Protein AF-A0A3C0MFM3-F1 (afdb_monomer_lite)

pLDDT: mean 84.11, std 14.77, range [36.75, 97.44]

Secondary structure (DSSP, 8-state):
-HHHHHHHHHS-TTTHHHHHHHHHHHHIIIIIIIHHHHHHHHHHHHHHTT-HHHHHHSS--HHHHHHHHHHHHHHHHHHHHHHHHHHHHHHHHHHH-HHHHHHHHHHHHHHHHHHHHHHHHHHHHHHHTTGGGTHHHHHHHHHH--

Radius of gyration: 18.44 Å; chains: 1; bounding box: 44×34×50 Å

Sequence (146 aa):
GLLFLTAAAVAPTEELRAVAITAETVFYVLVVLWGTRNAASSVVDEIRDRTWDLQRLSAITPWEMVWGKLLGSTSCVWFGGLICLVPITMHALADRGAGAAGLQLAYFLSVGLIAQSVSLWTSLVAVRRRVFQSRLGAFAFQLFGI

Structure (mmCIF, N/CA/C/O backbone):
data_AF-A0A3C0MFM3-F1
#
_entry.id   AF-A0A3C0MFM3-F1
#
loop_
_atom_site.group_PDB
_atom_site.id
_atom_site.type_symbol
_atom_site.label_atom_id
_atom_site.label_alt_id
_atom_site.label_comp_id
_atom_site.label_asym_id
_atom_site.label_entity_id
_atom_site.label_seq_id
_atom_site.pdbx_PDB_ins_code
_atom_site.Cartn_x
_atom_site.Cartn_y
_atom_site.Cartn_z
_atom_site.occupancy
_atom_site.B_iso_or_equiv
_atom_site.auth_seq_id
_atom_site.auth_comp_id
_atom_site.auth_asym_id
_atom_site.auth_atom_id
_atom_site.pdbx_PDB_model_num
ATOM 1 N N . GLY A 1 1 ? 15.318 -7.143 -0.965 1.00 57.38 1 GLY A N 1
ATOM 2 C CA . GLY A 1 1 ? 15.613 -5.699 -1.041 1.00 57.38 1 GLY A CA 1
ATOM 3 C C . GLY A 1 1 ? 16.824 -5.446 -1.915 1.00 57.38 1 GLY A C 1
ATOM 4 O O . GLY A 1 1 ? 16.653 -5.235 -3.104 1.00 57.38 1 GLY A O 1
ATOM 5 N N . LEU A 1 2 ? 18.032 -5.565 -1.354 1.00 58.81 2 LEU A N 1
ATOM 6 C CA . LEU A 1 2 ? 19.302 -5.357 -2.070 1.00 58.81 2 LEU A CA 1
ATOM 7 C C . LEU A 1 2 ? 19.437 -6.174 -3.363 1.00 58.81 2 LEU A C 1
ATOM 9 O O . LEU A 1 2 ? 19.798 -5.598 -4.375 1.00 58.81 2 LEU A O 1
ATOM 13 N N . LEU A 1 3 ? 19.038 -7.451 -3.366 1.00 63.38 3 LEU A N 1
ATOM 14 C CA . LEU A 1 3 ? 19.090 -8.305 -4.564 1.00 63.38 3 LEU A CA 1
ATOM 15 C C . LEU A 1 3 ? 18.274 -7.766 -5.753 1.00 63.38 3 LEU A C 1
ATOM 17 O O . LEU A 1 3 ? 18.712 -7.887 -6.889 1.00 63.38 3 LEU A O 1
ATOM 21 N N . PHE A 1 4 ? 17.114 -7.148 -5.506 1.00 62.88 4 PHE A N 1
ATOM 22 C CA . PHE A 1 4 ? 16.300 -6.547 -6.570 1.00 62.88 4 PHE A CA 1
ATOM 23 C C . PHE A 1 4 ? 16.921 -5.252 -7.094 1.00 62.88 4 PHE A C 1
ATOM 25 O O . PHE A 1 4 ? 16.883 -5.005 -8.293 1.00 62.88 4 PHE A O 1
ATOM 32 N N . LEU A 1 5 ? 17.522 -4.450 -6.210 1.00 62.47 5 LEU A N 1
ATOM 33 C CA . LEU A 1 5 ? 18.212 -3.217 -6.596 1.00 62.47 5 LEU A CA 1
ATOM 34 C C . LEU A 1 5 ? 19.488 -3.518 -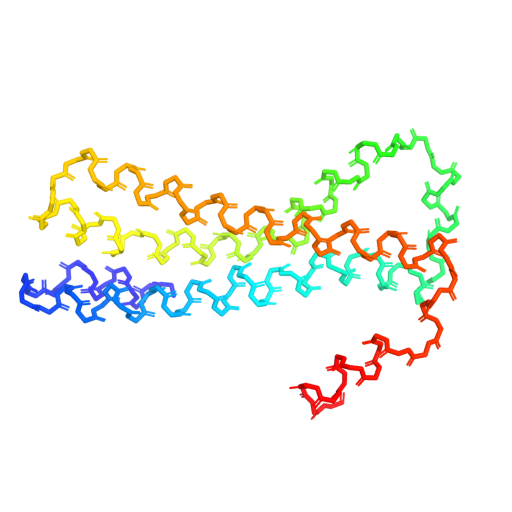7.389 1.00 62.47 5 LEU A C 1
ATOM 36 O O . LEU A 1 5 ? 19.743 -2.874 -8.399 1.00 62.47 5 LEU A O 1
ATOM 40 N N . THR A 1 6 ? 20.260 -4.526 -6.979 1.00 65.88 6 THR A N 1
ATOM 41 C CA . THR A 1 6 ? 21.453 -4.961 -7.714 1.00 65.88 6 THR A CA 1
ATOM 42 C C . THR A 1 6 ? 21.085 -5.639 -9.028 1.00 65.88 6 THR A C 1
ATOM 44 O O . THR A 1 6 ? 21.738 -5.380 -10.029 1.00 65.88 6 THR A O 1
ATOM 47 N N . ALA A 1 7 ? 20.020 -6.449 -9.062 1.00 61.69 7 ALA A N 1
ATOM 48 C CA . ALA A 1 7 ? 19.532 -7.041 -10.306 1.00 61.69 7 ALA A CA 1
ATOM 49 C C . ALA A 1 7 ? 19.051 -5.962 -11.286 1.00 61.69 7 ALA A C 1
ATOM 51 O O . ALA A 1 7 ? 19.423 -5.999 -12.448 1.00 61.69 7 ALA A O 1
ATOM 52 N N . ALA A 1 8 ? 18.301 -4.958 -10.823 1.00 59.72 8 ALA A N 1
ATOM 53 C CA . ALA A 1 8 ? 17.854 -3.853 -11.671 1.00 59.72 8 ALA A CA 1
ATOM 54 C C . ALA A 1 8 ? 19.010 -2.973 -12.180 1.00 59.72 8 ALA A C 1
ATOM 56 O O . ALA A 1 8 ? 18.942 -2.467 -13.294 1.00 59.72 8 ALA A O 1
ATOM 57 N N . ALA A 1 9 ? 20.064 -2.791 -11.378 1.00 62.34 9 ALA A N 1
ATOM 58 C CA . ALA A 1 9 ? 21.222 -1.980 -11.753 1.00 62.34 9 ALA A CA 1
ATOM 59 C C . ALA A 1 9 ? 22.195 -2.694 -12.710 1.00 62.34 9 ALA A C 1
ATOM 61 O O . ALA A 1 9 ? 22.923 -2.026 -13.438 1.00 62.34 9 ALA A O 1
ATOM 62 N N . VAL A 1 10 ? 22.237 -4.031 -12.682 1.00 67.50 10 VAL A N 1
ATOM 63 C CA . VAL A 1 10 ? 23.201 -4.846 -13.446 1.00 67.50 10 VAL A CA 1
ATOM 64 C C . VAL A 1 10 ? 22.557 -5.526 -14.662 1.00 67.50 10 VAL A C 1
ATOM 66 O O . VAL A 1 10 ? 23.272 -5.910 -15.585 1.00 67.50 10 VAL A O 1
ATOM 69 N N . ALA A 1 11 ? 21.227 -5.665 -14.695 1.00 61.78 11 ALA A N 1
ATOM 70 C CA . ALA A 1 11 ? 20.529 -6.347 -15.780 1.00 61.78 11 ALA A CA 1
ATOM 71 C C . ALA A 1 11 ? 20.715 -5.624 -17.131 1.00 61.78 11 ALA A C 1
ATOM 73 O O . ALA A 1 11 ? 20.470 -4.416 -17.222 1.00 61.78 11 ALA A O 1
ATOM 74 N N . PRO A 1 12 ? 21.072 -6.355 -18.206 1.00 62.81 12 PRO A N 1
ATOM 75 C CA . PRO A 1 12 ? 20.933 -5.855 -19.569 1.00 62.81 12 PRO A CA 1
ATOM 76 C C . PRO A 1 12 ? 19.479 -5.432 -19.830 1.00 62.81 12 PRO A C 1
ATOM 78 O O . PRO A 1 12 ? 18.548 -5.997 -19.254 1.00 62.81 12 PRO A O 1
ATOM 81 N N . THR A 1 13 ? 19.256 -4.476 -20.735 1.00 62.38 13 THR A N 1
ATOM 82 C CA . THR A 1 13 ? 17.913 -3.943 -21.052 1.00 62.38 13 THR A CA 1
ATOM 83 C C . THR A 1 13 ? 16.890 -5.025 -21.425 1.00 62.38 13 THR A C 1
ATOM 85 O O . THR A 1 13 ? 15.711 -4.876 -21.112 1.00 62.38 13 THR A O 1
ATOM 88 N N . GLU A 1 14 ? 17.340 -6.137 -22.014 1.00 64.56 14 GLU A N 1
ATOM 89 C CA . GLU A 1 14 ? 16.518 -7.306 -22.369 1.00 64.56 14 GLU A CA 1
ATOM 90 C C . GLU A 1 14 ? 15.986 -8.083 -21.144 1.00 64.56 14 GLU A C 1
ATOM 92 O O . GLU A 1 14 ? 14.889 -8.641 -21.182 1.00 64.56 14 GLU A O 1
ATOM 97 N N . GLU A 1 15 ? 16.712 -8.090 -20.021 1.00 74.44 15 GLU A N 1
ATOM 98 C CA . GLU A 1 15 ? 16.324 -8.818 -18.800 1.00 74.44 15 GLU A CA 1
ATOM 99 C C . GLU A 1 15 ? 15.494 -7.965 -17.824 1.00 74.44 15 GLU A C 1
ATOM 101 O O . GLU A 1 15 ? 14.827 -8.498 -16.930 1.00 74.44 15 GLU A O 1
ATOM 106 N N . LEU A 1 16 ? 15.452 -6.642 -18.024 1.00 79.00 16 LEU A N 1
ATOM 107 C CA . LEU A 1 16 ? 14.724 -5.703 -17.162 1.00 79.00 16 LEU A CA 1
ATOM 108 C C . LEU A 1 16 ? 13.225 -6.034 -17.065 1.00 79.00 16 LEU A C 1
ATOM 110 O O . LEU A 1 16 ? 12.618 -5.897 -16.001 1.00 79.00 16 LEU A O 1
ATOM 114 N N . ARG A 1 17 ? 12.631 -6.537 -18.154 1.00 83.94 17 ARG A N 1
ATOM 115 C CA . ARG A 1 17 ? 11.227 -6.973 -18.183 1.00 83.94 17 ARG A CA 1
ATOM 116 C C . ARG A 1 17 ? 10.965 -8.148 -17.235 1.00 83.94 17 ARG A C 1
ATOM 118 O O . ARG A 1 17 ? 9.951 -8.153 -16.539 1.00 83.94 17 ARG A O 1
ATOM 125 N N . ALA A 1 18 ? 11.862 -9.134 -17.180 1.00 85.88 18 ALA A N 1
ATOM 126 C CA . ALA A 1 18 ? 11.711 -10.294 -16.298 1.00 85.88 18 ALA A CA 1
ATOM 127 C C . ALA A 1 18 ? 11.816 -9.891 -14.816 1.00 85.88 18 ALA A C 1
ATOM 129 O O . ALA A 1 18 ? 11.026 -10.345 -13.978 1.00 85.88 18 ALA A O 1
ATOM 130 N N . VAL A 1 19 ? 12.738 -8.974 -14.503 1.00 87.56 19 VAL A N 1
ATOM 131 C CA . VAL A 1 19 ? 12.883 -8.398 -13.159 1.00 87.56 19 VAL A CA 1
ATOM 132 C C . VAL A 1 19 ? 11.627 -7.616 -12.762 1.00 87.56 19 VAL A C 1
ATOM 134 O O . VAL A 1 19 ? 11.147 -7.782 -11.642 1.00 87.56 19 VAL A O 1
ATOM 137 N N . ALA A 1 20 ? 11.051 -6.823 -13.673 1.00 88.81 20 ALA A N 1
ATOM 138 C CA . ALA A 1 20 ? 9.833 -6.053 -13.417 1.00 88.81 20 ALA A CA 1
ATOM 139 C C . ALA A 1 20 ? 8.614 -6.943 -13.116 1.00 88.81 20 ALA A C 1
ATOM 141 O O . ALA A 1 20 ? 7.922 -6.697 -12.132 1.00 88.81 20 ALA A O 1
ATOM 142 N N . ILE A 1 21 ? 8.388 -8.015 -13.888 1.00 88.62 21 ILE A N 1
ATOM 143 C CA . ILE A 1 21 ? 7.281 -8.968 -13.652 1.00 88.62 21 ILE A CA 1
ATOM 144 C C . ILE A 1 21 ? 7.430 -9.661 -12.290 1.00 88.62 21 ILE A C 1
ATOM 146 O O . ILE A 1 21 ? 6.467 -9.823 -11.532 1.00 88.62 21 ILE A O 1
ATOM 150 N N . THR A 1 22 ? 8.659 -10.057 -11.953 1.00 89.69 22 THR A N 1
ATOM 151 C CA . THR A 1 22 ? 8.949 -10.677 -10.656 1.00 89.69 22 THR A CA 1
ATOM 152 C C . THR A 1 22 ? 8.709 -9.681 -9.520 1.00 89.69 22 THR A C 1
ATOM 154 O O . THR A 1 22 ? 8.071 -10.020 -8.524 1.00 89.69 22 THR A O 1
ATOM 157 N N . ALA A 1 23 ? 9.163 -8.435 -9.679 1.00 91.56 23 ALA A N 1
ATOM 158 C CA . ALA A 1 23 ? 8.952 -7.369 -8.705 1.00 91.56 23 ALA A CA 1
ATOM 159 C C . ALA A 1 23 ? 7.467 -7.026 -8.527 1.00 91.56 23 ALA A C 1
ATOM 161 O O . ALA A 1 23 ? 7.035 -6.807 -7.400 1.00 91.56 23 ALA A O 1
ATOM 162 N N . GLU A 1 24 ? 6.673 -7.035 -9.598 1.00 93.75 24 GLU A N 1
ATOM 163 C CA . GLU A 1 24 ? 5.220 -6.842 -9.546 1.00 93.75 24 GLU A CA 1
ATOM 164 C C . GLU A 1 24 ? 4.536 -7.953 -8.742 1.00 93.75 24 GLU A C 1
ATOM 166 O O . GLU A 1 24 ? 3.739 -7.681 -7.843 1.00 93.75 24 GLU A O 1
ATOM 171 N N . THR A 1 25 ? 4.910 -9.209 -8.990 1.00 92.06 25 THR A N 1
ATOM 172 C CA . THR A 1 25 ? 4.381 -10.357 -8.238 1.00 92.06 25 THR A CA 1
ATOM 173 C C . THR A 1 25 ? 4.717 -10.239 -6.750 1.00 92.06 25 THR A C 1
ATOM 175 O O . THR A 1 25 ? 3.847 -10.388 -5.889 1.00 92.06 25 THR A O 1
ATOM 178 N N . VAL A 1 26 ? 5.972 -9.909 -6.431 1.00 92.19 26 VAL A N 1
ATOM 179 C CA . VAL A 1 26 ? 6.417 -9.696 -5.047 1.00 92.19 26 VAL A CA 1
ATOM 180 C C . VAL A 1 26 ? 5.710 -8.494 -4.415 1.00 92.19 26 VAL A C 1
ATOM 182 O O . VAL A 1 26 ? 5.319 -8.570 -3.251 1.00 92.19 26 VAL A O 1
ATOM 185 N N . PHE A 1 27 ? 5.478 -7.414 -5.165 1.00 94.56 27 PHE A N 1
ATOM 186 C CA . PHE A 1 27 ? 4.724 -6.252 -4.696 1.00 94.56 27 PHE A CA 1
ATOM 187 C C . PHE A 1 27 ? 3.299 -6.641 -4.302 1.00 94.56 27 PHE A C 1
ATOM 189 O O . PHE A 1 27 ? 2.855 -6.276 -3.217 1.00 94.56 27 PHE A O 1
ATOM 196 N N . TYR A 1 28 ? 2.591 -7.418 -5.125 1.00 93.75 28 TYR A N 1
ATOM 197 C CA . TYR A 1 28 ? 1.245 -7.882 -4.786 1.00 93.75 28 TYR A CA 1
ATOM 198 C C . TYR A 1 28 ? 1.233 -8.760 -3.529 1.00 93.75 28 TYR A C 1
ATOM 200 O O . TYR A 1 28 ? 0.405 -8.556 -2.639 1.00 93.75 28 TYR A O 1
ATOM 208 N N . VAL A 1 29 ? 2.179 -9.691 -3.401 1.00 90.62 29 VAL A N 1
ATOM 209 C CA . VAL A 1 29 ? 2.274 -10.550 -2.211 1.00 90.62 29 VAL A CA 1
ATOM 210 C C . VAL A 1 29 ? 2.579 -9.731 -0.952 1.00 90.62 29 VAL A C 1
ATOM 212 O O . VAL A 1 29 ? 1.942 -9.925 0.081 1.00 90.62 29 VAL A O 1
ATOM 215 N N . LEU A 1 30 ? 3.520 -8.790 -1.021 1.00 93.12 30 LEU A N 1
ATOM 216 C CA . LEU A 1 30 ? 3.891 -7.972 0.131 1.00 93.12 30 LEU A CA 1
ATOM 217 C C . LEU A 1 30 ? 2.834 -6.907 0.432 1.00 93.12 30 LEU A C 1
ATOM 219 O O . LEU A 1 30 ? 2.251 -6.896 1.508 1.00 93.12 30 LEU A O 1
ATOM 223 N N . VAL A 1 31 ? 2.571 -5.997 -0.500 1.00 95.12 31 VAL A N 1
ATOM 224 C CA . VAL A 1 31 ? 1.768 -4.793 -0.248 1.00 95.12 31 VAL A CA 1
ATOM 225 C C . VAL A 1 31 ? 0.285 -5.098 -0.149 1.00 95.12 31 VAL A C 1
ATOM 227 O O . VAL A 1 31 ? -0.384 -4.555 0.734 1.00 95.12 31 VAL A O 1
ATOM 230 N N . VAL A 1 32 ? -0.228 -5.977 -1.010 1.00 92.44 32 VAL A N 1
ATOM 231 C CA . VAL A 1 32 ? -1.650 -6.322 -1.004 1.00 92.44 32 VAL A CA 1
ATOM 232 C C . VAL A 1 32 ? -1.907 -7.442 -0.008 1.00 92.44 32 VAL A C 1
ATOM 234 O O . VAL A 1 32 ? -2.617 -7.222 0.966 1.00 92.44 32 VAL A O 1
ATOM 237 N N . LEU A 1 33 ? -1.312 -8.621 -0.177 1.00 89.44 33 LEU A N 1
ATOM 238 C CA . LEU A 1 33 ? -1.651 -9.767 0.672 1.00 89.44 33 LEU A CA 1
ATOM 239 C C . LEU A 1 33 ? -1.119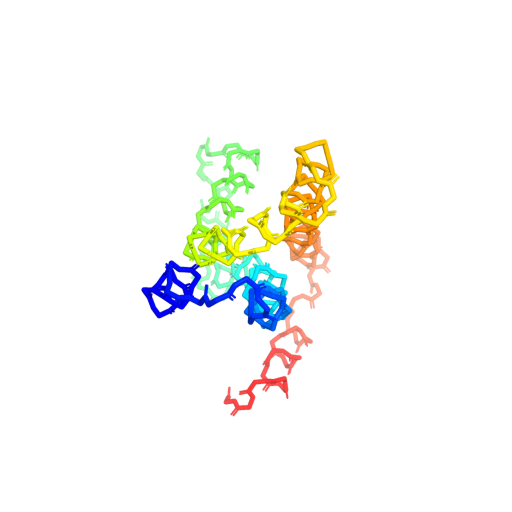 -9.612 2.107 1.00 89.44 33 LEU A C 1
ATOM 241 O O . LEU A 1 33 ? -1.890 -9.709 3.062 1.00 89.44 33 LEU A O 1
ATOM 245 N N . TRP A 1 34 ? 0.167 -9.311 2.288 1.00 91.62 34 TRP A N 1
ATOM 246 C CA . TRP A 1 34 ? 0.730 -9.144 3.633 1.00 91.62 34 TRP A CA 1
ATOM 247 C C . TRP A 1 34 ? 0.332 -7.809 4.281 1.00 91.62 34 TRP A C 1
ATOM 249 O O . TRP A 1 34 ? 0.013 -7.759 5.468 1.00 91.62 34 TRP A O 1
ATOM 259 N N . GLY A 1 35 ? 0.272 -6.723 3.508 1.00 93.69 35 GLY A N 1
ATOM 260 C CA . GLY A 1 35 ? -0.149 -5.411 4.003 1.00 93.69 35 GLY A CA 1
ATOM 261 C C . GLY A 1 35 ? -1.592 -5.400 4.507 1.00 93.69 35 GLY A C 1
ATOM 262 O O . GLY A 1 35 ? -1.858 -4.863 5.582 1.00 93.69 35 GLY A O 1
ATOM 263 N N . THR A 1 36 ? -2.526 -6.032 3.787 1.00 93.50 36 THR A N 1
ATOM 264 C CA . THR A 1 36 ? -3.919 -6.154 4.254 1.00 93.50 36 THR A CA 1
ATOM 265 C C . THR A 1 36 ? -4.021 -6.978 5.530 1.00 93.50 36 THR A C 1
ATOM 267 O O . THR A 1 36 ? -4.766 -6.586 6.431 1.00 93.50 36 THR A O 1
ATOM 270 N N . ARG A 1 37 ? -3.246 -8.065 5.648 1.00 90.88 37 ARG A N 1
ATOM 271 C CA . ARG A 1 37 ? -3.145 -8.856 6.881 1.00 90.88 37 ARG A CA 1
ATOM 272 C C . ARG A 1 37 ? -2.680 -7.993 8.052 1.00 90.88 37 ARG A C 1
ATOM 274 O O . ARG A 1 37 ? -3.365 -7.962 9.067 1.00 90.88 37 ARG A O 1
ATOM 281 N N . ASN A 1 38 ? -1.579 -7.256 7.904 1.00 92.44 38 ASN A N 1
ATOM 282 C CA . ASN A 1 38 ? -1.059 -6.385 8.962 1.00 92.44 38 ASN A CA 1
ATOM 283 C C . ASN A 1 38 ? -2.071 -5.309 9.385 1.00 92.44 38 ASN A C 1
ATOM 285 O O . ASN A 1 38 ? -2.283 -5.092 10.581 1.00 92.44 38 ASN A O 1
ATOM 289 N N . ALA A 1 39 ? -2.728 -4.672 8.410 1.00 93.44 39 ALA A N 1
ATOM 290 C CA . ALA A 1 39 ? -3.740 -3.656 8.669 1.00 93.44 39 ALA A CA 1
ATOM 291 C C . ALA A 1 39 ? -4.924 -4.229 9.466 1.00 93.44 39 ALA A C 1
ATOM 293 O O . ALA A 1 39 ? -5.343 -3.627 10.456 1.00 93.44 39 ALA A O 1
ATOM 294 N N . ALA A 1 40 ? -5.417 -5.419 9.102 1.00 90.94 40 ALA A N 1
ATOM 295 C CA . ALA A 1 40 ? -6.446 -6.110 9.876 1.00 90.94 40 ALA A CA 1
ATOM 296 C C . ALA A 1 40 ? -5.941 -6.448 11.286 1.00 90.94 40 ALA A C 1
ATOM 298 O O . ALA A 1 40 ? -6.574 -6.049 12.267 1.00 90.94 40 ALA A O 1
ATOM 299 N N . SER A 1 41 ? -4.792 -7.126 11.385 1.00 90.25 41 SER A N 1
ATOM 300 C CA . SER A 1 41 ? -4.187 -7.605 12.634 1.00 90.25 41 SER A CA 1
ATOM 301 C C . SER A 1 41 ? -3.993 -6.507 13.679 1.00 90.25 41 SER A C 1
ATOM 303 O O . SER A 1 41 ? -4.253 -6.751 14.850 1.00 90.25 41 SER A O 1
ATOM 305 N N . SER A 1 42 ? -3.689 -5.270 13.271 1.00 91.88 42 SER A N 1
ATOM 306 C CA . SER A 1 42 ? -3.563 -4.119 14.184 1.00 91.88 42 SER A CA 1
ATOM 307 C C . SER A 1 42 ? -4.799 -3.834 15.055 1.00 91.88 42 SER A C 1
ATOM 309 O O . SER A 1 42 ? -4.709 -3.163 16.083 1.00 91.88 42 SER A O 1
ATOM 311 N N . VAL A 1 43 ? -5.976 -4.304 14.638 1.00 90.56 43 VAL A N 1
ATOM 312 C CA . VAL A 1 43 ? -7.228 -4.227 15.404 1.00 90.56 43 VAL A CA 1
ATOM 313 C C . VAL A 1 43 ? -7.505 -5.549 16.114 1.00 90.56 43 VAL A C 1
ATOM 315 O O . VAL A 1 43 ? -7.931 -5.554 17.266 1.00 90.56 43 VAL A O 1
ATOM 318 N N . VAL A 1 44 ? -7.253 -6.668 15.434 1.00 86.38 44 VAL A N 1
ATOM 319 C CA . VAL A 1 44 ? -7.473 -8.022 15.962 1.00 86.38 44 VAL A CA 1
ATOM 320 C C . VAL A 1 44 ? -6.646 -8.292 17.209 1.00 86.38 44 VAL A C 1
ATOM 322 O O . VAL A 1 44 ? -7.188 -8.747 18.216 1.00 86.38 44 VAL A O 1
ATOM 325 N N . ASP A 1 45 ? -5.347 -8.019 17.129 1.00 86.50 45 ASP A N 1
ATOM 326 C CA . ASP A 1 45 ? -4.396 -8.312 18.194 1.00 86.50 45 ASP A CA 1
ATOM 327 C C . ASP A 1 45 ? -4.730 -7.482 19.432 1.00 86.50 45 ASP A C 1
ATOM 329 O O . ASP A 1 45 ? -4.731 -7.992 20.544 1.00 86.50 45 ASP A O 1
ATOM 333 N N . GLU A 1 46 ? -5.181 -6.244 19.243 1.00 89.31 46 GLU A N 1
ATOM 334 C CA . GLU A 1 46 ? -5.597 -5.382 20.346 1.00 89.31 46 GLU A CA 1
ATOM 335 C C . GLU A 1 46 ? -6.849 -5.884 21.083 1.00 89.31 46 GLU A C 1
ATOM 337 O O . GLU A 1 46 ? -6.993 -5.752 22.300 1.00 89.31 46 GLU A O 1
ATOM 342 N N . ILE A 1 47 ? -7.778 -6.494 20.350 1.00 87.62 47 ILE A N 1
ATOM 343 C CA . ILE A 1 47 ? -8.970 -7.101 20.947 1.00 87.62 47 ILE A CA 1
ATOM 344 C C . ILE A 1 47 ? -8.603 -8.382 21.675 1.00 87.62 47 ILE A C 1
ATOM 346 O O . ILE A 1 47 ? -9.089 -8.616 22.783 1.00 87.62 47 ILE A O 1
ATOM 350 N N . ARG A 1 48 ? -7.740 -9.201 21.064 1.00 84.44 48 ARG A N 1
ATOM 351 C CA . ARG A 1 48 ? -7.210 -10.416 21.686 1.00 84.44 48 ARG A CA 1
ATOM 352 C C . ARG A 1 48 ? -6.504 -10.086 23.000 1.00 84.44 48 ARG A C 1
ATOM 354 O O . ARG A 1 48 ? -6.729 -10.769 23.996 1.00 84.44 48 ARG A O 1
ATOM 361 N N . ASP A 1 49 ? -5.742 -8.999 23.010 1.00 88.25 49 ASP A N 1
ATOM 362 C CA . ASP A 1 49 ? -4.929 -8.565 24.142 1.00 88.25 49 ASP A CA 1
ATOM 36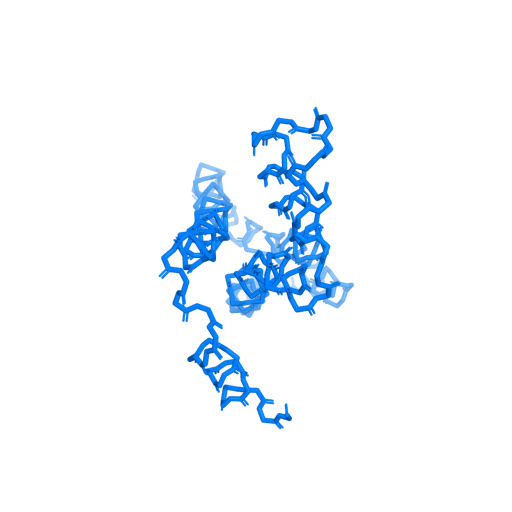3 C C . ASP A 1 49 ? -5.717 -7.670 25.131 1.00 88.25 49 ASP A C 1
ATOM 365 O O . ASP A 1 49 ? -5.160 -7.180 26.111 1.00 88.25 49 ASP A O 1
ATOM 369 N N . ARG A 1 50 ? -7.038 -7.498 24.926 1.00 87.06 50 ARG A N 1
ATOM 370 C CA . ARG A 1 50 ? -7.973 -6.715 25.771 1.00 87.06 50 ARG A CA 1
ATOM 371 C C . ARG A 1 50 ? -7.587 -5.243 25.961 1.00 87.06 50 ARG A C 1
ATOM 373 O O . ARG A 1 50 ? -8.029 -4.597 26.910 1.00 87.06 50 ARG A O 1
ATOM 380 N N . THR A 1 51 ? -6.803 -4.693 25.047 1.00 90.00 51 THR A N 1
ATOM 381 C CA . THR A 1 51 ? -6.349 -3.298 25.076 1.00 90.00 51 THR A CA 1
ATOM 382 C C . THR A 1 51 ? -7.289 -2.356 24.321 1.00 90.00 51 THR A C 1
ATOM 384 O O . THR A 1 51 ? -7.240 -1.147 24.527 1.00 90.00 51 THR A O 1
ATOM 387 N N . TRP A 1 52 ? -8.248 -2.901 23.568 1.00 85.88 52 TRP A N 1
ATOM 388 C CA . TRP A 1 52 ? -9.241 -2.122 22.823 1.00 85.88 52 TRP A CA 1
ATOM 389 C C . TRP A 1 52 ? -10.055 -1.150 23.696 1.00 85.88 52 TRP A C 1
ATOM 391 O O . TRP A 1 52 ? -10.317 -0.012 23.301 1.00 85.88 52 TRP A O 1
ATOM 401 N N . ASP A 1 53 ? -10.453 -1.566 24.902 1.00 86.94 53 ASP A N 1
ATOM 402 C CA . ASP A 1 53 ? -11.210 -0.692 25.806 1.00 86.94 53 ASP A CA 1
ATOM 403 C C . ASP A 1 53 ? -10.336 0.431 26.386 1.00 86.94 53 ASP A C 1
ATOM 405 O O . ASP A 1 53 ? -10.829 1.541 26.582 1.00 86.94 53 ASP A O 1
ATOM 409 N N . LEU A 1 54 ? -9.029 0.197 26.563 1.00 87.44 54 LEU A N 1
ATOM 410 C CA . LEU A 1 54 ? -8.071 1.244 26.936 1.00 87.44 54 LEU A CA 1
ATOM 411 C C . LEU A 1 54 ? -7.923 2.280 25.817 1.00 87.44 54 LEU A C 1
ATOM 413 O O . LEU A 1 54 ? -7.912 3.475 26.105 1.00 87.44 54 LEU A O 1
ATOM 417 N N . GLN A 1 55 ? -7.892 1.858 24.549 1.00 86.81 55 GLN A N 1
ATOM 418 C CA . GLN A 1 55 ? -7.886 2.793 23.418 1.00 86.81 55 GLN A CA 1
ATOM 419 C C . GLN A 1 55 ? -9.120 3.698 23.419 1.00 86.81 55 GLN A C 1
ATOM 421 O O . GLN A 1 55 ? -9.003 4.899 23.191 1.00 86.81 55 GLN A O 1
ATOM 426 N N . ARG A 1 56 ? -10.296 3.152 23.745 1.00 83.88 56 ARG A N 1
ATOM 427 C CA . ARG A 1 56 ? -11.552 3.919 23.815 1.00 83.88 56 ARG A CA 1
ATOM 428 C C . ARG A 1 56 ? -11.628 4.888 24.993 1.00 83.88 56 ARG A C 1
ATOM 430 O O . ARG A 1 56 ? -12.392 5.844 24.921 1.00 83.88 56 ARG A O 1
ATOM 437 N N . LEU A 1 57 ? -10.893 4.615 26.070 1.00 89.12 57 LEU A N 1
ATOM 438 C CA . LEU A 1 57 ? -10.780 5.497 27.235 1.00 89.12 57 LEU A CA 1
ATOM 439 C C . LEU A 1 57 ? -9.657 6.530 27.082 1.00 89.12 57 LEU A C 1
ATOM 441 O O . LEU A 1 57 ? -9.610 7.500 27.835 1.00 89.12 57 L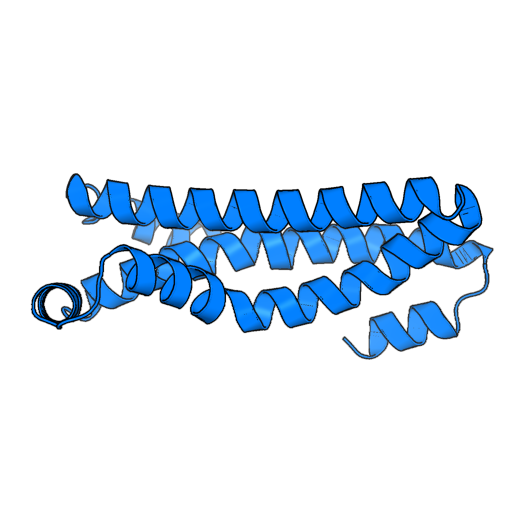EU A O 1
ATOM 445 N N . SER A 1 58 ? -8.748 6.322 26.129 1.00 87.75 58 SER A N 1
ATOM 446 C CA . SER A 1 58 ? -7.677 7.266 25.840 1.00 87.75 58 SER A CA 1
ATOM 447 C C . SER A 1 58 ? -8.207 8.522 25.140 1.00 87.75 58 SER A C 1
ATOM 449 O O . SER A 1 58 ? -9.248 8.502 24.487 1.00 87.75 58 SER A O 1
ATOM 451 N N . ALA A 1 59 ? -7.467 9.626 25.249 1.00 90.69 59 ALA A N 1
ATOM 452 C CA . ALA A 1 59 ? -7.816 10.902 24.622 1.00 90.69 59 ALA A CA 1
ATOM 453 C C . ALA A 1 59 ? -7.623 10.922 23.087 1.00 90.69 59 ALA A C 1
ATOM 455 O O . ALA A 1 59 ? -7.719 11.987 22.481 1.00 90.69 59 ALA A O 1
ATOM 456 N N . ILE A 1 60 ? -7.326 9.778 22.456 1.00 90.81 60 ILE A N 1
ATOM 457 C CA . ILE A 1 60 ? -7.085 9.695 21.014 1.00 90.81 60 ILE A CA 1
ATOM 458 C C . ILE A 1 60 ? -8.394 9.834 20.238 1.00 90.81 60 ILE A C 1
ATOM 460 O O . ILE A 1 60 ? -9.404 9.193 20.543 1.00 90.81 60 ILE A O 1
ATOM 464 N N . THR A 1 61 ? -8.386 10.648 19.187 1.00 92.19 61 THR A N 1
ATOM 465 C CA . THR A 1 61 ? -9.542 10.718 18.298 1.00 92.19 61 THR A CA 1
ATOM 466 C C . THR A 1 61 ? -9.618 9.465 17.415 1.00 92.19 61 THR A C 1
ATOM 468 O O . THR A 1 61 ? -8.592 8.874 17.057 1.00 92.19 61 THR A O 1
ATOM 471 N N . PRO A 1 62 ? -10.821 9.056 16.970 1.00 89.94 62 PRO A N 1
ATOM 472 C CA . PRO A 1 62 ? -10.962 7.922 16.055 1.00 89.94 62 PRO A CA 1
ATOM 473 C C . PRO A 1 62 ? -10.143 8.071 14.765 1.00 89.94 62 PRO A C 1
ATOM 475 O O . PRO A 1 62 ? -9.685 7.079 14.202 1.00 89.94 62 PRO A O 1
ATOM 478 N N . TRP A 1 63 ? -9.950 9.305 14.295 1.00 92.81 63 TRP A N 1
ATOM 479 C CA . TRP A 1 63 ? -9.194 9.593 13.080 1.00 92.81 63 TRP A CA 1
ATOM 480 C C . TRP A 1 63 ? -7.690 9.380 13.265 1.00 92.81 63 TRP A C 1
ATOM 482 O O . TRP A 1 63 ? -7.057 8.724 12.438 1.00 92.81 63 TRP A O 1
ATOM 492 N N . GLU A 1 64 ? -7.130 9.861 14.377 1.00 94.19 64 GLU A N 1
ATOM 493 C CA . GLU A 1 64 ? -5.726 9.627 14.738 1.00 94.19 64 GLU A CA 1
ATOM 494 C C . GLU A 1 64 ? -5.441 8.133 14.919 1.00 94.19 64 GLU A C 1
ATOM 496 O O . GLU A 1 64 ? -4.422 7.635 14.441 1.00 94.19 64 GLU A O 1
ATOM 501 N N . MET A 1 65 ? -6.375 7.393 15.524 1.00 93.25 65 MET A N 1
ATOM 502 C CA . MET A 1 65 ? -6.269 5.941 15.680 1.00 93.25 65 MET A CA 1
ATOM 503 C C . MET A 1 65 ? -6.205 5.220 14.325 1.00 93.25 65 MET A C 1
ATOM 505 O O . MET A 1 65 ? -5.370 4.335 14.136 1.00 93.25 65 MET A O 1
ATOM 509 N N . VAL A 1 66 ? -7.067 5.590 13.369 1.00 93.81 66 VAL A N 1
ATOM 510 C CA . VAL A 1 66 ? -7.104 4.958 12.038 1.00 93.81 66 VAL A CA 1
ATOM 511 C C . VAL A 1 66 ? -5.799 5.192 11.284 1.00 93.81 66 VAL A C 1
ATOM 513 O O . VAL A 1 66 ? -5.214 4.228 10.791 1.00 93.81 66 VAL A O 1
ATOM 516 N N . TRP A 1 67 ? -5.306 6.431 11.227 1.00 94.81 67 TRP A N 1
ATOM 517 C CA . TRP A 1 67 ? -4.043 6.723 10.541 1.00 94.81 67 TRP A CA 1
ATOM 518 C C . TRP A 1 67 ? -2.840 6.107 11.239 1.00 94.81 67 TRP A C 1
ATOM 520 O O . TRP A 1 67 ? -1.976 5.544 10.566 1.00 94.81 67 TRP A O 1
ATOM 530 N N . GLY A 1 68 ? -2.811 6.150 12.573 1.00 94.88 68 GLY A N 1
ATOM 531 C CA . GLY A 1 68 ? -1.764 5.514 13.365 1.00 94.88 68 GLY A CA 1
ATOM 532 C C . GLY A 1 68 ? -1.678 4.015 13.087 1.00 94.88 68 GLY A C 1
ATOM 533 O O . GLY A 1 68 ? -0.591 3.489 12.855 1.00 94.88 68 GLY A O 1
ATOM 534 N N . LYS A 1 69 ? -2.825 3.330 13.011 1.00 94.94 69 LYS A N 1
ATOM 535 C CA . LYS A 1 69 ? -2.881 1.900 12.681 1.00 94.94 69 LYS A CA 1
ATOM 536 C C . LYS A 1 69 ? -2.523 1.622 11.233 1.00 94.94 69 LYS A C 1
ATOM 538 O O . LYS A 1 69 ? -1.709 0.735 10.983 1.00 94.94 69 LYS A O 1
ATOM 543 N N . LEU A 1 70 ? -3.100 2.363 10.287 1.00 94.31 70 LEU A N 1
ATOM 544 C CA . LEU A 1 70 ? -2.871 2.134 8.864 1.00 94.31 70 LEU A CA 1
ATOM 545 C C . LEU A 1 70 ? -1.391 2.316 8.522 1.00 94.31 70 LEU A C 1
ATOM 547 O O . LEU A 1 70 ? -0.781 1.399 7.982 1.00 94.31 70 LEU A O 1
ATOM 551 N N . LEU A 1 71 ? -0.795 3.451 8.893 1.00 94.50 71 LEU A N 1
ATOM 552 C CA . LEU A 1 71 ? 0.603 3.751 8.582 1.00 94.50 71 LEU A CA 1
ATOM 553 C C . LEU A 1 71 ? 1.570 2.941 9.451 1.00 94.50 71 LEU A C 1
ATOM 555 O O . LEU A 1 71 ? 2.560 2.421 8.942 1.00 94.50 71 LEU A O 1
ATOM 559 N N . GLY A 1 72 ? 1.274 2.782 10.743 1.00 94.50 72 GLY A N 1
ATOM 560 C CA . GLY A 1 72 ? 2.136 2.053 11.671 1.00 94.50 72 GLY A CA 1
ATOM 561 C C . GLY A 1 72 ? 2.270 0.577 11.302 1.00 94.50 72 GLY A C 1
ATOM 562 O O . GLY A 1 72 ? 3.384 0.086 11.111 1.00 94.50 72 GLY A O 1
ATOM 563 N N . SER A 1 73 ? 1.144 -0.122 11.123 1.00 93.31 73 SER A N 1
ATOM 564 C CA . SER A 1 73 ? 1.136 -1.572 10.861 1.00 93.31 73 SER A CA 1
ATOM 565 C C . SER A 1 73 ? 1.644 -1.957 9.466 1.00 93.31 73 SER A C 1
ATOM 567 O O . SER A 1 73 ? 2.169 -3.057 9.273 1.00 93.31 73 SER A O 1
ATOM 569 N N . THR A 1 74 ? 1.521 -1.061 8.484 1.00 95.62 74 THR A N 1
ATOM 570 C CA . THR A 1 74 ? 1.916 -1.329 7.090 1.00 95.62 74 THR A CA 1
ATOM 571 C C . THR A 1 74 ? 3.271 -0.725 6.716 1.00 95.62 74 THR A C 1
ATOM 573 O O . THR A 1 74 ? 3.773 -0.997 5.627 1.00 95.62 74 THR A O 1
ATOM 576 N N . SER A 1 75 ? 3.915 0.025 7.617 1.00 95.38 75 SER A N 1
ATOM 577 C CA . SER A 1 75 ? 5.205 0.695 7.382 1.00 95.38 75 SER A CA 1
ATOM 578 C C . SER A 1 75 ? 6.282 -0.238 6.810 1.00 95.38 75 SER A C 1
ATOM 580 O O . SER A 1 75 ? 6.818 0.020 5.732 1.00 95.38 75 SER A O 1
ATOM 582 N N . CYS A 1 76 ? 6.556 -1.370 7.470 1.00 92.50 76 CYS A N 1
ATOM 583 C CA . CYS A 1 76 ? 7.543 -2.356 7.012 1.00 92.50 76 CYS A CA 1
ATOM 584 C C . CYS A 1 76 ? 7.219 -2.920 5.622 1.00 92.50 76 CYS A C 1
ATOM 586 O O . CYS A 1 76 ? 8.118 -3.177 4.821 1.00 92.50 76 CYS A O 1
ATOM 588 N N . VAL A 1 77 ? 5.932 -3.094 5.322 1.00 93.88 77 VAL A N 1
ATOM 589 C CA . VAL A 1 77 ? 5.469 -3.598 4.028 1.00 93.88 77 VAL A CA 1
ATOM 590 C C . VAL A 1 77 ? 5.703 -2.567 2.931 1.00 93.88 77 VAL A C 1
ATOM 592 O O . VAL A 1 77 ? 6.189 -2.920 1.858 1.00 93.88 77 VAL A O 1
ATOM 595 N N . TRP A 1 78 ? 5.423 -1.292 3.205 1.00 95.12 78 TRP A N 1
ATOM 596 C CA . TRP A 1 78 ? 5.689 -0.204 2.269 1.00 95.12 78 TRP A CA 1
ATOM 597 C C . TRP A 1 78 ? 7.177 -0.026 1.986 1.00 95.12 78 TRP A C 1
ATOM 599 O O . TRP A 1 78 ? 7.528 0.192 0.831 1.00 95.12 78 TRP A O 1
ATOM 609 N N . PHE A 1 79 ? 8.065 -0.222 2.965 1.00 94.06 79 PHE A N 1
ATOM 610 C CA . PHE A 1 79 ? 9.508 -0.254 2.693 1.00 94.06 79 PHE A CA 1
ATOM 611 C C . PHE A 1 79 ? 9.880 -1.334 1.665 1.00 94.06 79 PHE A C 1
ATOM 613 O O . PHE A 1 79 ? 10.624 -1.062 0.724 1.00 94.06 79 PHE A O 1
ATOM 620 N N . GLY A 1 80 ? 9.332 -2.546 1.794 1.00 91.38 80 GLY A N 1
ATOM 621 C CA . GLY A 1 80 ? 9.534 -3.613 0.807 1.00 91.38 80 GLY A CA 1
ATOM 622 C C . GLY A 1 80 ? 8.897 -3.305 -0.554 1.00 91.38 80 GLY A C 1
ATOM 623 O O . GLY A 1 80 ? 9.518 -3.519 -1.596 1.00 91.38 80 GLY A O 1
ATOM 624 N N . GLY A 1 81 ? 7.679 -2.760 -0.547 1.00 93.88 81 GLY A N 1
ATOM 625 C CA . GLY A 1 81 ? 6.934 -2.385 -1.748 1.00 93.88 81 GLY A CA 1
ATOM 626 C C . GLY A 1 81 ? 7.614 -1.284 -2.558 1.00 93.88 81 GLY A C 1
ATOM 627 O O . GLY A 1 81 ? 7.743 -1.412 -3.772 1.00 93.88 81 GLY A O 1
ATOM 628 N N . LEU A 1 82 ? 8.126 -0.244 -1.895 1.00 93.56 82 LEU A N 1
ATOM 629 C CA . LEU A 1 82 ? 8.855 0.854 -2.537 1.00 93.56 82 LEU A CA 1
ATOM 630 C C . LEU A 1 82 ? 10.114 0.360 -3.258 1.00 93.56 82 LEU A C 1
ATOM 632 O O . LEU A 1 82 ? 10.414 0.833 -4.349 1.00 93.56 82 LEU A O 1
ATOM 636 N N . ILE A 1 83 ? 10.807 -0.643 -2.708 1.00 90.88 83 ILE A N 1
ATOM 637 C CA . ILE A 1 83 ? 11.952 -1.266 -3.387 1.00 90.88 83 ILE A CA 1
ATOM 638 C C . ILE A 1 83 ? 11.509 -2.002 -4.660 1.00 90.88 83 ILE A C 1
ATOM 640 O O . ILE A 1 83 ? 12.211 -1.955 -5.667 1.00 90.88 83 ILE A O 1
ATOM 644 N N . CYS A 1 84 ? 10.343 -2.654 -4.645 1.00 91.12 84 CYS A N 1
ATOM 645 C CA . CYS A 1 84 ? 9.800 -3.341 -5.822 1.00 91.12 84 CYS A CA 1
ATOM 646 C C . CYS A 1 84 ? 9.329 -2.357 -6.906 1.00 91.12 84 CYS A C 1
ATOM 648 O O . CYS A 1 84 ? 9.390 -2.677 -8.089 1.00 91.12 84 CYS A O 1
ATOM 650 N N . LEU A 1 85 ? 8.906 -1.147 -6.526 1.00 92.75 85 LEU A N 1
ATOM 651 C CA . LEU A 1 85 ? 8.465 -0.121 -7.476 1.00 92.75 85 LEU A CA 1
ATOM 652 C C . LEU A 1 85 ? 9.595 0.415 -8.363 1.00 92.75 85 LEU A C 1
ATOM 654 O O . LEU A 1 85 ? 9.321 0.864 -9.475 1.00 92.75 85 LEU A O 1
ATOM 658 N N . VAL A 1 86 ? 10.854 0.331 -7.925 1.00 90.81 86 VAL A N 1
ATOM 659 C CA . VAL A 1 86 ? 12.017 0.787 -8.704 1.00 90.81 86 VAL A CA 1
ATOM 660 C C . VAL A 1 86 ? 12.136 0.050 -10.050 1.00 90.81 86 VAL A C 1
ATOM 662 O O . VAL A 1 86 ? 11.991 0.707 -11.079 1.00 90.81 86 VAL A O 1
ATOM 665 N N . PRO A 1 87 ? 12.323 -1.285 -10.112 1.00 90.00 87 PRO A N 1
ATOM 666 C CA . PRO A 1 87 ? 12.424 -1.990 -11.394 1.00 90.00 87 PRO A CA 1
ATOM 667 C C . PRO A 1 87 ? 11.150 -1.890 -12.245 1.00 90.00 87 PRO A C 1
ATOM 669 O O . PRO A 1 87 ? 11.244 -1.823 -13.468 1.00 90.00 87 PRO A O 1
ATOM 672 N N . ILE A 1 88 ? 9.968 -1.831 -11.620 1.00 90.81 88 ILE A N 1
ATOM 673 C CA . ILE A 1 88 ? 8.680 -1.683 -12.320 1.00 90.81 88 ILE A CA 1
ATOM 674 C C . ILE A 1 88 ? 8.634 -0.349 -13.077 1.00 90.81 88 ILE A C 1
ATOM 676 O O . ILE A 1 88 ? 8.376 -0.315 -14.280 1.00 90.81 88 ILE A O 1
ATOM 680 N N . THR A 1 89 ? 8.927 0.752 -12.384 1.00 91.62 89 THR A N 1
ATOM 681 C CA . THR A 1 89 ? 8.894 2.096 -12.979 1.00 91.62 89 THR A CA 1
ATOM 682 C C . THR A 1 89 ? 10.047 2.330 -13.949 1.00 91.62 89 THR A C 1
ATOM 684 O O . THR A 1 89 ? 9.837 2.973 -14.975 1.00 91.62 89 THR A O 1
ATOM 687 N N . MET A 1 90 ? 11.234 1.767 -13.691 1.00 88.62 90 MET A N 1
ATOM 688 C CA . MET A 1 90 ? 12.359 1.802 -14.633 1.00 88.62 90 MET A CA 1
ATOM 689 C C . MET A 1 90 ? 12.016 1.100 -15.949 1.00 88.62 90 MET A C 1
ATOM 691 O O . MET A 1 90 ? 12.287 1.647 -17.017 1.00 88.62 90 MET A O 1
ATOM 695 N N . HIS A 1 91 ? 11.380 -0.074 -15.887 1.00 89.88 91 HIS A N 1
ATOM 696 C CA . HIS A 1 91 ? 10.939 -0.787 -17.083 1.00 89.88 91 HIS A CA 1
ATOM 697 C C . HIS A 1 91 ? 9.922 0.030 -17.888 1.00 89.88 91 HIS A C 1
ATOM 699 O O . HIS A 1 91 ? 10.089 0.202 -19.093 1.00 89.88 91 HIS A O 1
ATOM 705 N N . ALA A 1 92 ? 8.908 0.598 -17.231 1.00 90.56 92 ALA A N 1
ATOM 706 C CA . ALA A 1 92 ? 7.912 1.412 -17.923 1.00 90.56 92 ALA A CA 1
ATOM 707 C C . ALA A 1 92 ? 8.464 2.732 -18.467 1.00 90.56 92 ALA A C 1
ATOM 709 O O . ALA A 1 92 ? 8.004 3.192 -19.511 1.00 90.56 92 ALA A O 1
ATOM 710 N N . LEU A 1 93 ? 9.457 3.326 -17.801 1.00 90.44 93 LEU A N 1
ATOM 711 C CA . LEU A 1 93 ? 10.134 4.519 -18.299 1.00 90.44 93 LEU A CA 1
ATOM 712 C C . LEU A 1 93 ? 10.895 4.219 -19.596 1.00 90.44 93 LEU A C 1
ATOM 714 O O . LEU A 1 93 ? 10.821 5.016 -20.529 1.00 90.44 93 LEU A O 1
ATOM 718 N N . ALA A 1 94 ? 11.580 3.073 -19.659 1.00 88.19 94 ALA A N 1
ATOM 719 C CA . ALA A 1 94 ? 12.330 2.640 -20.836 1.00 88.19 94 ALA A CA 1
ATOM 720 C C . ALA A 1 94 ? 11.422 2.221 -22.009 1.00 88.19 94 ALA A C 1
ATOM 722 O O . ALA A 1 94 ? 11.735 2.531 -23.154 1.00 88.19 94 ALA A O 1
ATOM 723 N N . ASP A 1 95 ? 10.302 1.545 -21.730 1.00 88.69 95 ASP A N 1
ATOM 724 C CA . ASP A 1 95 ? 9.398 0.985 -22.750 1.00 88.69 95 ASP A CA 1
ATOM 725 C C . ASP A 1 95 ? 8.354 1.999 -23.258 1.00 88.69 95 ASP A C 1
ATOM 727 O O . ASP A 1 95 ? 8.047 2.057 -24.446 1.00 88.69 95 ASP A O 1
ATOM 731 N N . ARG A 1 96 ? 7.790 2.821 -22.360 1.00 87.62 96 ARG A N 1
ATOM 732 C CA . ARG A 1 96 ? 6.578 3.629 -22.625 1.00 87.62 96 ARG A CA 1
ATOM 733 C C . ARG A 1 96 ? 6.736 5.120 -22.319 1.00 87.62 96 ARG A C 1
ATOM 735 O O . ARG A 1 96 ? 5.799 5.892 -22.529 1.00 87.62 96 ARG A O 1
ATOM 742 N N . GLY A 1 97 ? 7.898 5.535 -21.816 1.00 91.31 97 GLY A N 1
ATOM 743 C CA . GLY A 1 97 ? 8.203 6.922 -21.469 1.00 91.31 97 GLY A CA 1
ATOM 744 C C . GLY A 1 97 ? 7.665 7.382 -20.105 1.00 91.31 97 GLY A C 1
ATOM 745 O O . GLY A 1 97 ? 6.967 6.669 -19.381 1.00 91.31 97 GLY A O 1
ATOM 746 N N . ALA A 1 98 ? 8.006 8.623 -19.740 1.00 91.69 98 ALA A N 1
ATOM 747 C CA . ALA A 1 98 ? 7.829 9.144 -18.380 1.00 91.69 98 ALA A CA 1
ATOM 748 C C . ALA A 1 98 ? 6.365 9.249 -17.919 1.00 91.69 98 ALA A C 1
ATOM 750 O O . ALA A 1 98 ? 6.065 8.972 -16.758 1.00 91.69 98 ALA A O 1
ATOM 751 N N . GLY A 1 99 ? 5.442 9.607 -18.819 1.00 92.25 99 GLY A N 1
ATOM 752 C CA . GLY A 1 99 ? 4.020 9.721 -18.479 1.00 92.25 99 GLY A CA 1
ATOM 753 C C . GLY A 1 99 ? 3.402 8.379 -18.074 1.00 92.25 99 GLY A C 1
ATOM 754 O O . GLY A 1 99 ? 2.695 8.293 -17.070 1.00 92.25 99 GLY A O 1
ATOM 755 N N . ALA A 1 100 ? 3.724 7.313 -18.812 1.00 90.50 100 ALA A N 1
ATOM 756 C CA . ALA A 1 100 ? 3.245 5.966 -18.517 1.00 90.50 100 ALA A CA 1
ATOM 757 C C . ALA A 1 100 ? 3.834 5.424 -17.205 1.00 90.50 100 ALA A C 1
ATOM 759 O O . ALA A 1 100 ? 3.099 4.845 -16.404 1.00 90.50 100 ALA A O 1
ATOM 760 N N . ALA A 1 101 ? 5.124 5.668 -16.948 1.00 92.88 101 ALA A N 1
ATOM 761 C CA . ALA A 1 101 ? 5.767 5.294 -15.689 1.00 92.88 101 ALA A CA 1
ATOM 762 C C . ALA A 1 101 ? 5.118 5.993 -14.478 1.00 92.88 101 ALA A C 1
ATOM 764 O O . ALA A 1 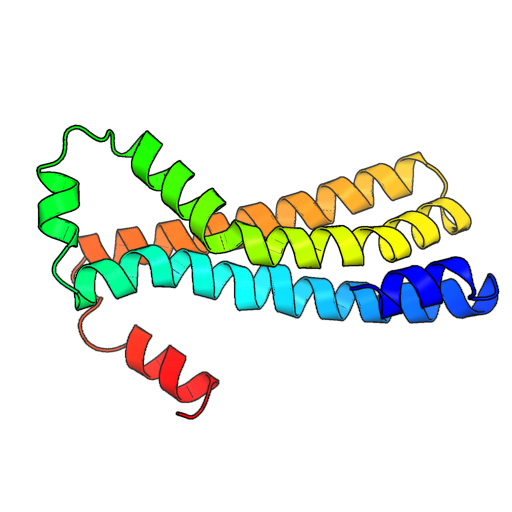101 ? 4.862 5.353 -13.457 1.00 92.88 101 ALA A O 1
ATOM 765 N N . GLY A 1 102 ? 4.786 7.284 -14.609 1.00 94.94 102 GLY A N 1
ATOM 766 C CA . GLY A 1 102 ? 4.089 8.043 -13.568 1.00 94.94 102 GLY A CA 1
ATOM 767 C C . GLY A 1 102 ? 2.691 7.496 -13.261 1.00 94.94 102 GLY A C 1
ATOM 768 O O . GLY A 1 102 ? 2.344 7.301 -12.096 1.00 94.94 102 GLY A O 1
ATOM 769 N N . LEU A 1 103 ? 1.905 7.180 -14.297 1.00 95.12 103 LEU A N 1
ATOM 770 C CA . LEU A 1 103 ? 0.581 6.567 -14.132 1.00 95.12 103 LEU A CA 1
ATOM 771 C C . LEU A 1 103 ? 0.662 5.174 -13.501 1.00 95.12 103 LEU A C 1
ATOM 773 O O . LEU A 1 103 ? -0.139 4.850 -12.625 1.00 95.12 103 LEU A O 1
ATOM 777 N N . GLN A 1 104 ? 1.640 4.360 -13.902 1.00 94.38 104 GLN A N 1
ATOM 778 C CA . GLN A 1 104 ? 1.832 3.030 -13.330 1.00 94.38 104 GLN A CA 1
ATOM 779 C C . GLN A 1 104 ? 2.231 3.102 -11.849 1.00 94.38 104 GLN A C 1
ATOM 781 O O . GLN A 1 104 ? 1.690 2.358 -11.031 1.00 94.38 104 GLN A O 1
ATOM 786 N N . LEU A 1 105 ? 3.117 4.033 -11.479 1.00 95.75 105 LEU A N 1
ATOM 787 C CA . LEU A 1 105 ? 3.462 4.287 -10.080 1.00 95.75 105 LEU A CA 1
ATOM 788 C C . LEU A 1 105 ? 2.221 4.677 -9.266 1.00 95.75 105 LEU A C 1
ATOM 790 O O . LEU A 1 105 ? 1.954 4.082 -8.221 1.00 95.75 105 LEU A O 1
ATOM 794 N N . ALA A 1 106 ? 1.434 5.635 -9.765 1.00 97.06 106 ALA A N 1
ATOM 795 C CA . ALA A 1 106 ? 0.203 6.072 -9.112 1.00 97.06 106 ALA A CA 1
ATOM 796 C C . ALA A 1 106 ? -0.799 4.918 -8.943 1.00 97.06 106 ALA A C 1
ATOM 798 O O . ALA A 1 106 ? -1.427 4.799 -7.889 1.00 97.06 106 ALA A O 1
ATOM 799 N N . TYR A 1 107 ? -0.909 4.039 -9.943 1.00 96.69 107 TYR A N 1
ATOM 800 C CA . TYR A 1 107 ? -1.747 2.845 -9.890 1.00 96.69 107 TYR A CA 1
ATOM 801 C C . TYR A 1 107 ? -1.330 1.900 -8.756 1.00 96.69 107 TYR A C 1
ATOM 803 O O . TYR A 1 107 ? -2.158 1.580 -7.903 1.00 96.69 107 TYR A O 1
ATOM 811 N N . PHE A 1 108 ? -0.057 1.498 -8.679 1.00 96.56 108 PHE A N 1
ATOM 812 C CA . PHE A 1 108 ? 0.397 0.564 -7.640 1.00 96.56 108 PHE A CA 1
ATOM 813 C C . PHE A 1 108 ? 0.277 1.139 -6.226 1.00 96.56 108 PHE A C 1
ATOM 815 O O . PHE A 1 108 ? -0.150 0.432 -5.309 1.00 96.56 108 PHE A O 1
ATOM 822 N N . LEU A 1 109 ? 0.600 2.426 -6.047 1.00 97.12 109 LEU A N 1
ATOM 823 C CA . LEU A 1 109 ? 0.408 3.114 -4.768 1.00 97.12 109 LEU A CA 1
ATOM 824 C C . LEU A 1 109 ? -1.071 3.114 -4.362 1.00 97.12 109 LEU A C 1
ATOM 826 O O . LEU A 1 109 ? -1.406 2.769 -3.229 1.00 97.12 109 LEU A O 1
ATOM 830 N N . SER A 1 110 ? -1.956 3.438 -5.306 1.00 97.44 110 SER A N 1
ATOM 831 C CA . SER A 1 110 ? -3.399 3.489 -5.069 1.00 97.44 110 SER A CA 1
ATOM 832 C C . SER A 1 110 ? -3.966 2.113 -4.720 1.00 97.44 110 SER A C 1
ATOM 834 O O . SER A 1 110 ? -4.706 1.992 -3.748 1.00 97.44 110 SER A O 1
ATOM 836 N N . VAL A 1 111 ? -3.584 1.060 -5.450 1.00 96.38 111 VAL A N 1
ATOM 837 C CA . VAL A 1 111 ? -4.026 -0.318 -5.173 1.00 96.38 111 VAL A CA 1
ATOM 838 C C . VAL A 1 111 ? -3.592 -0.765 -3.778 1.00 96.38 111 VAL A C 1
ATOM 840 O O . VAL A 1 111 ? -4.414 -1.288 -3.026 1.00 96.38 111 VAL A O 1
ATOM 843 N N . GLY A 1 112 ? -2.331 -0.525 -3.405 1.00 95.00 112 GLY A N 1
ATOM 844 C CA . GLY A 1 112 ? -1.822 -0.872 -2.078 1.00 95.00 112 GLY A CA 1
ATOM 845 C C . GLY A 1 112 ? -2.567 -0.146 -0.956 1.00 95.00 112 GLY A C 1
ATOM 846 O O . GLY A 1 112 ? -3.039 -0.782 -0.011 1.00 95.00 112 GLY A O 1
ATOM 847 N N . LEU A 1 113 ? -2.731 1.175 -1.085 1.00 96.56 113 LEU A N 1
ATOM 848 C CA . LEU A 1 113 ? -3.424 1.998 -0.091 1.00 96.56 113 LEU A CA 1
ATOM 849 C C . LEU A 1 113 ? -4.903 1.624 0.039 1.00 96.56 113 LEU A C 1
ATOM 851 O O . LEU A 1 113 ? -5.395 1.478 1.159 1.00 96.56 113 LEU A O 1
ATOM 855 N N . ILE A 1 114 ? -5.609 1.433 -1.079 1.00 97.38 114 ILE A N 1
ATOM 856 C CA . ILE A 1 114 ? -7.027 1.051 -1.078 1.00 97.38 114 ILE A CA 1
ATOM 857 C C . ILE A 1 114 ? -7.198 -0.325 -0.441 1.00 97.38 114 ILE A C 1
ATOM 859 O O . ILE A 1 114 ? -8.037 -0.473 0.446 1.00 97.38 114 ILE A O 1
ATOM 863 N N . ALA A 1 115 ? -6.391 -1.316 -0.832 1.00 95.44 115 ALA A N 1
ATOM 864 C CA . ALA A 1 115 ? -6.487 -2.662 -0.278 1.00 95.44 115 ALA A CA 1
ATOM 865 C C . ALA A 1 115 ? -6.314 -2.649 1.250 1.00 95.44 115 ALA A C 1
ATOM 867 O O . ALA A 1 115 ? -7.164 -3.164 1.981 1.00 95.44 115 ALA A O 1
ATOM 868 N N . GLN A 1 116 ? -5.255 -2.005 1.747 1.00 96.75 116 GLN A N 1
ATOM 869 C CA . GLN A 1 116 ? -4.966 -1.917 3.182 1.00 96.75 116 GLN A CA 1
ATOM 870 C C . GLN A 1 116 ? -6.047 -1.137 3.945 1.00 96.75 116 GLN A C 1
ATOM 872 O O . GLN A 1 116 ? -6.457 -1.559 5.028 1.00 96.75 116 GLN A O 1
ATOM 877 N N . SER A 1 117 ? -6.564 -0.053 3.358 1.00 96.31 117 SER A N 1
ATOM 878 C CA . SER A 1 117 ? -7.646 0.751 3.942 1.00 96.31 117 SER A CA 1
ATOM 879 C C . SER A 1 117 ? -8.950 -0.037 4.049 1.00 96.31 117 SER A C 1
ATOM 881 O O . SER A 1 117 ? -9.605 -0.009 5.090 1.00 96.31 117 SER A O 1
ATOM 883 N N . VAL A 1 118 ? -9.313 -0.785 3.001 1.00 95.75 118 VAL A N 1
ATOM 884 C CA . VAL A 1 118 ? -10.485 -1.672 3.008 1.00 95.75 118 VAL A CA 1
ATOM 885 C C . VAL A 1 118 ? -10.318 -2.750 4.073 1.00 95.75 118 VAL A C 1
ATOM 887 O O . VAL A 1 118 ? -11.241 -2.972 4.852 1.00 95.75 118 VAL A O 1
ATOM 890 N N . SER A 1 119 ? -9.140 -3.368 4.174 1.00 93.69 119 SER A N 1
ATOM 891 C CA . SER A 1 119 ? -8.869 -4.377 5.203 1.00 93.69 119 SER A CA 1
ATOM 892 C C . SER A 1 119 ? -9.047 -3.821 6.621 1.00 93.69 119 SER A C 1
ATOM 894 O O . SER A 1 119 ? -9.798 -4.385 7.419 1.00 93.69 119 SER A O 1
ATOM 896 N N . LEU A 1 120 ? -8.460 -2.656 6.917 1.00 94.38 120 LEU A N 1
ATOM 897 C CA . LEU A 1 120 ? -8.629 -1.985 8.208 1.00 94.38 120 LEU A CA 1
ATOM 898 C C . LEU A 1 120 ? -10.095 -1.609 8.477 1.00 94.38 120 LEU A C 1
ATOM 900 O O . LEU A 1 120 ? -10.601 -1.783 9.583 1.00 94.38 120 LEU A O 1
ATOM 904 N N . TRP A 1 121 ? -10.812 -1.119 7.468 1.00 93.56 121 TRP A N 1
ATOM 905 C CA . TRP A 1 121 ? -12.226 -0.791 7.621 1.00 93.56 121 TRP A CA 1
ATOM 906 C C . TRP A 1 121 ? -13.067 -2.037 7.914 1.00 93.56 121 TRP A C 1
ATOM 908 O O . TRP A 1 121 ? -13.901 -2.026 8.822 1.00 93.56 121 TRP A O 1
ATOM 918 N N . THR A 1 122 ? -12.815 -3.140 7.204 1.00 90.44 122 THR A N 1
ATOM 919 C CA . THR A 1 122 ? -13.512 -4.410 7.446 1.00 90.44 122 THR A CA 1
ATOM 920 C C . THR A 1 122 ? -13.224 -4.968 8.834 1.00 90.44 122 THR A C 1
ATOM 922 O O . THR A 1 122 ? -14.155 -5.456 9.479 1.00 90.44 122 THR A O 1
ATOM 925 N N . SER A 1 123 ? -11.990 -4.838 9.339 1.00 90.19 123 SER A N 1
ATOM 926 C CA . SER A 1 123 ? -11.659 -5.267 10.696 1.00 90.19 123 SER A CA 1
ATOM 927 C C . SER A 1 123 ? -12.442 -4.438 11.717 1.00 90.19 123 SER A C 1
ATOM 929 O O . SER A 1 123 ? -13.189 -5.015 12.499 1.00 90.19 123 SER A O 1
ATOM 931 N N . LEU A 1 124 ? -12.428 -3.105 11.632 1.00 90.88 124 LEU A N 1
ATOM 932 C CA . LEU A 1 124 ? -13.195 -2.218 12.522 1.00 90.88 124 LEU A CA 1
ATOM 933 C C . LEU A 1 124 ? -14.713 -2.477 12.480 1.00 90.88 124 LEU A C 1
ATOM 935 O O . LEU A 1 124 ? -15.378 -2.518 13.522 1.00 90.88 124 LEU A O 1
ATOM 939 N N . VAL A 1 125 ? -15.285 -2.693 11.291 1.00 90.06 125 VAL A N 1
ATOM 940 C CA . VAL A 1 125 ? -16.709 -3.037 11.137 1.00 90.06 125 VAL A CA 1
ATOM 941 C C . VAL A 1 125 ? -17.022 -4.389 11.783 1.00 90.06 125 VAL A C 1
ATOM 943 O O . VAL A 1 125 ? -18.058 -4.523 12.444 1.00 90.06 125 VAL A O 1
ATOM 946 N N . ALA A 1 126 ? -16.140 -5.382 11.644 1.00 87.06 126 ALA A N 1
ATOM 947 C CA . ALA A 1 126 ? -16.315 -6.697 12.256 1.00 87.06 126 ALA A CA 1
ATOM 948 C C . ALA A 1 126 ? -16.330 -6.625 13.793 1.00 87.06 126 ALA A C 1
ATOM 950 O O . ALA A 1 126 ? -17.139 -7.308 14.429 1.00 87.06 126 ALA A O 1
ATOM 951 N N . VAL A 1 127 ? -15.513 -5.746 14.382 1.00 85.12 127 VAL A N 1
ATOM 952 C CA . VAL A 1 127 ? -15.508 -5.461 15.829 1.00 85.12 127 VAL A CA 1
ATOM 953 C C . VAL A 1 127 ? -16.830 -4.857 16.267 1.00 85.12 127 VAL A C 1
ATOM 955 O O . VAL A 1 127 ? -17.474 -5.364 17.187 1.00 85.12 127 VAL A O 1
ATOM 958 N N . ARG A 1 128 ? -17.290 -3.814 15.564 1.00 84.25 128 ARG A N 1
ATOM 959 C CA . ARG A 1 128 ? -18.564 -3.151 15.867 1.00 84.25 128 ARG A CA 1
ATOM 960 C C . ARG A 1 128 ? -19.742 -4.124 15.815 1.00 84.25 128 ARG A C 1
ATOM 962 O O . ARG A 1 128 ? -20.662 -4.017 16.620 1.00 84.25 128 ARG A O 1
ATOM 969 N N . ARG A 1 129 ? -19.713 -5.078 14.881 1.00 81.62 129 ARG A N 1
ATOM 9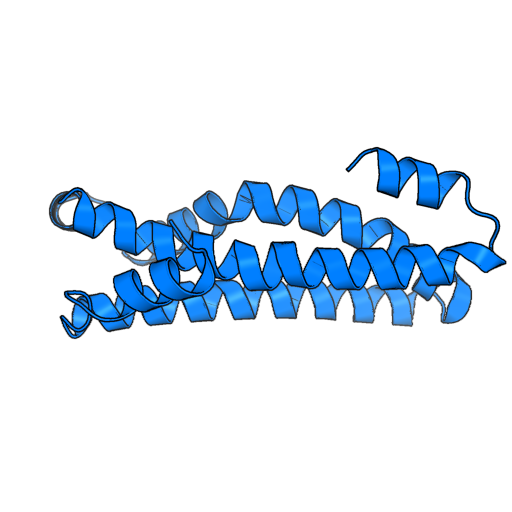70 C CA . ARG A 1 129 ? -20.760 -6.097 14.713 1.00 81.62 129 ARG A CA 1
ATOM 971 C C . ARG A 1 129 ? -20.592 -7.323 15.625 1.00 81.62 129 ARG A C 1
ATOM 973 O O . ARG A 1 129 ? -21.398 -8.239 15.519 1.00 81.62 129 ARG A O 1
ATOM 980 N N . ARG A 1 130 ? -19.570 -7.369 16.495 1.00 73.31 130 ARG A N 1
ATOM 981 C CA . ARG A 1 130 ? -19.203 -8.542 17.322 1.00 73.31 130 ARG A CA 1
ATOM 982 C C . ARG A 1 130 ? -19.022 -9.844 16.517 1.00 73.31 130 ARG A C 1
ATOM 984 O O . ARG A 1 130 ? -19.101 -10.933 17.071 1.00 73.31 130 ARG A O 1
ATOM 991 N N . VAL A 1 131 ? -18.730 -9.745 15.217 1.00 64.56 131 VAL A N 1
ATOM 992 C CA . VAL A 1 131 ? -18.524 -10.898 14.308 1.00 64.56 131 VAL A CA 1
ATOM 993 C C . VAL A 1 131 ? -17.188 -11.607 14.598 1.00 64.56 131 VAL A C 1
ATOM 995 O O . VAL A 1 131 ? -16.933 -12.717 14.137 1.00 64.56 131 VAL A O 1
ATOM 998 N N . PHE A 1 132 ? -16.336 -10.971 15.404 1.00 56.19 132 PHE A N 1
ATOM 999 C CA . PHE A 1 132 ? -14.922 -11.284 15.569 1.00 56.19 132 PHE A CA 1
ATOM 1000 C C . PHE A 1 132 ? -14.599 -12.561 16.377 1.00 56.19 132 PHE A C 1
ATOM 1002 O O . PHE A 1 132 ? -13.466 -13.025 16.345 1.00 56.19 132 PHE A O 1
ATOM 1009 N N . GLN A 1 133 ? -15.556 -13.180 17.076 1.00 54.59 133 GLN A N 1
ATOM 1010 C CA . GLN A 1 133 ? -15.230 -14.252 18.032 1.00 54.59 133 GLN A CA 1
ATOM 1011 C C . GLN A 1 133 ? -14.860 -15.629 17.436 1.00 54.59 133 GLN A C 1
ATOM 1013 O O . GLN A 1 133 ? -14.428 -16.481 18.204 1.00 54.59 133 GLN A O 1
ATOM 1018 N N . SER A 1 134 ? -14.986 -15.900 16.125 1.00 53.34 134 SER A N 1
ATOM 1019 C CA . SER A 1 134 ? -14.719 -17.275 15.628 1.00 53.34 134 SER A CA 1
ATOM 1020 C C . SER A 1 134 ? -14.186 -17.453 14.200 1.00 53.34 134 SER A C 1
ATOM 1022 O O . SER A 1 134 ? -13.429 -18.391 13.967 1.00 53.34 134 SER A O 1
ATOM 1024 N N . ARG A 1 135 ? -14.534 -16.605 13.220 1.00 52.47 135 ARG A N 1
ATOM 1025 C CA . ARG A 1 135 ? -14.319 -16.959 11.794 1.00 52.47 135 ARG A CA 1
ATOM 1026 C C . ARG A 1 135 ? -13.037 -16.419 11.155 1.00 52.47 135 ARG A C 1
ATOM 1028 O O . ARG A 1 135 ? -12.459 -17.100 10.317 1.00 52.47 135 ARG A O 1
ATOM 1035 N N . LEU A 1 136 ? -12.570 -15.232 11.544 1.00 53.59 136 LEU A N 1
ATOM 1036 C CA . LEU A 1 136 ? -11.384 -14.605 10.933 1.00 53.59 136 LEU A CA 1
ATOM 1037 C C . LEU A 1 136 ? -10.066 -15.187 11.455 1.00 53.59 136 LEU A C 1
ATOM 1039 O O . LEU A 1 136 ? -9.139 -15.361 10.670 1.00 53.59 136 LEU A O 1
ATOM 1043 N N . GLY A 1 137 ? -10.012 -15.562 12.738 1.00 54.75 137 GLY A N 1
ATOM 1044 C CA . GLY A 1 137 ? -8.893 -16.337 13.281 1.00 54.75 137 GLY A CA 1
ATOM 1045 C C . GLY A 1 137 ? -8.745 -17.665 12.540 1.00 54.75 137 GLY A C 1
ATOM 1046 O O . GLY A 1 137 ? -7.674 -17.961 12.032 1.00 54.75 137 GLY A O 1
ATOM 1047 N N . ALA A 1 138 ? -9.844 -18.407 12.369 1.00 50.41 138 ALA A N 1
ATOM 1048 C CA . ALA A 1 138 ? -9.849 -19.675 11.640 1.00 50.41 138 ALA A CA 1
ATOM 1049 C C . ALA A 1 138 ? -9.438 -19.529 10.163 1.00 50.41 138 ALA A C 1
ATOM 1051 O O . ALA A 1 138 ? -8.688 -20.363 9.674 1.00 50.41 138 ALA A O 1
ATOM 1052 N N . PHE A 1 139 ? -9.860 -18.466 9.467 1.00 54.06 139 PHE A N 1
ATOM 1053 C CA . PHE A 1 139 ? -9.464 -18.227 8.072 1.00 54.06 139 PHE A CA 1
ATOM 1054 C C . PHE A 1 139 ? -7.976 -17.861 7.942 1.00 54.06 139 PHE A C 1
ATOM 1056 O O . PHE A 1 139 ? -7.304 -18.330 7.029 1.00 54.06 139 PHE A O 1
ATOM 1063 N N . ALA A 1 140 ? -7.436 -17.071 8.879 1.00 52.38 140 ALA A N 1
ATOM 1064 C CA . ALA A 1 140 ? -6.007 -16.761 8.944 1.00 52.38 140 ALA A CA 1
ATOM 1065 C C . ALA A 1 140 ? -5.161 -17.995 9.313 1.00 52.38 140 ALA A C 1
ATOM 1067 O O . ALA A 1 140 ? -4.097 -18.198 8.734 1.00 52.38 140 ALA A O 1
ATOM 1068 N N . PHE A 1 141 ? -5.651 -18.850 10.214 1.00 54.78 141 PHE A N 1
ATOM 1069 C CA . PHE A 1 141 ? -5.015 -20.123 10.560 1.00 54.78 141 PHE A CA 1
ATOM 1070 C C . PHE A 1 141 ? -5.085 -21.145 9.412 1.00 54.78 141 PHE A C 1
ATOM 1072 O O . PHE A 1 141 ? -4.100 -21.818 9.128 1.00 54.78 141 PHE A O 1
ATOM 1079 N N . GLN A 1 142 ? -6.202 -21.217 8.681 1.00 49.44 142 GLN A N 1
ATOM 1080 C CA . GLN A 1 142 ? -6.373 -22.132 7.545 1.00 49.44 142 GLN A CA 1
ATOM 1081 C C . GLN A 1 142 ? -5.555 -21.741 6.309 1.00 49.44 142 GLN A C 1
ATOM 1083 O O . GLN A 1 142 ? -5.140 -22.628 5.570 1.00 49.44 142 GLN A O 1
ATOM 1088 N N . LEU A 1 143 ? -5.297 -20.450 6.077 1.00 45.25 143 LEU A N 1
ATOM 1089 C CA . LEU A 1 143 ? -4.471 -20.010 4.944 1.00 45.25 143 LEU A CA 1
ATOM 1090 C C . LEU A 1 143 ? -2.962 -20.153 5.198 1.00 45.25 143 LEU A C 1
ATOM 1092 O O . LEU A 1 143 ? -2.198 -20.232 4.240 1.00 45.25 143 LEU A O 1
ATOM 1096 N N . PHE A 1 144 ? -2.530 -20.155 6.466 1.00 55.25 144 PHE A N 1
ATOM 1097 C CA . PHE A 1 144 ? -1.109 -20.093 6.838 1.00 55.25 144 PHE A CA 1
ATOM 1098 C C . PHE A 1 144 ? -0.600 -21.263 7.691 1.00 55.25 144 PHE A C 1
ATOM 1100 O O . PHE A 1 144 ? 0.599 -21.315 7.942 1.00 55.25 144 PHE A O 1
ATOM 1107 N N . GLY A 1 145 ? -1.456 -22.212 8.082 1.00 36.75 145 GLY A N 1
ATOM 1108 C CA . GLY A 1 145 ? -1.033 -23.532 8.556 1.00 36.75 145 GLY A CA 1
ATOM 1109 C C . GLY A 1 145 ? -0.061 -23.536 9.740 1.00 36.75 145 GLY A C 1
ATOM 1110 O O . GLY A 1 145 ? 0.920 -24.273 9.683 1.00 36.75 145 GLY A O 1
ATOM 1111 N N . ILE A 1 146 ? -0.338 -22.745 10.785 1.00 41.50 146 ILE A N 1
ATOM 1112 C CA . ILE A 1 146 ? 0.132 -22.962 12.171 1.00 41.50 146 ILE A CA 1
ATOM 1113 C C . ILE A 1 146 ? -0.979 -22.541 13.115 1.00 41.50 146 ILE A C 1
ATOM 1115 O O . ILE A 1 146 ? -1.248 -21.323 13.122 1.00 41.50 146 ILE A O 1
#

Foldseek 3Di:
DVVLVVCLVPPDLVCLVVSLVVLVVVLCCLLQVVLLVQLLVLLLVCVVVVCVVVVVVDPDDPVNVNCCSNCVSCVVSVVSNVSSLVSNLVNCCVVPNDVRSVVVSVVSVCNSSVNNSVSNVVSVVCVVVVVSPDDPVVVVCVVPPD